Protein AF-A0ABD6F6T4-F1 (afdb_monomer)

Structure (mmCIF, N/CA/C/O backbone):
data_AF-A0ABD6F6T4-F1
#
_entry.id   AF-A0ABD6F6T4-F1
#
loop_
_atom_site.group_PDB
_atom_site.id
_atom_site.type_symbol
_atom_site.label_atom_id
_atom_site.label_alt_id
_atom_site.label_comp_id
_atom_site.label_asym_id
_atom_site.label_entity_id
_atom_site.label_seq_id
_atom_site.pdbx_PDB_ins_code
_atom_site.Cartn_x
_atom_site.Cartn_y
_atom_site.Cartn_z
_atom_site.occupancy
_at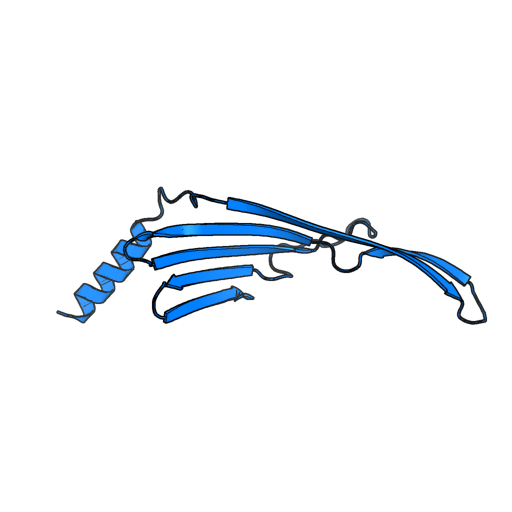om_site.B_iso_or_equiv
_atom_site.auth_seq_id
_atom_site.auth_comp_id
_atom_site.auth_asym_id
_atom_site.auth_atom_id
_atom_site.pdbx_PDB_model_num
ATOM 1 N N . MET A 1 1 ? -34.929 9.954 21.370 1.00 50.81 1 MET A N 1
ATOM 2 C CA . MET A 1 1 ? -33.768 9.732 22.268 1.00 50.81 1 MET A CA 1
ATOM 3 C C . MET A 1 1 ? -32.667 8.883 21.625 1.00 50.81 1 MET A C 1
ATOM 5 O O . MET A 1 1 ? -31.524 9.310 21.654 1.00 50.81 1 MET A O 1
ATOM 9 N N . LYS A 1 2 ? -32.982 7.771 20.941 1.00 52.41 2 LYS A N 1
ATOM 10 C CA . LYS A 1 2 ? -31.982 6.885 20.299 1.00 52.41 2 LYS A CA 1
ATOM 11 C C . LYS A 1 2 ? -31.076 7.561 19.246 1.00 52.41 2 LYS A C 1
ATOM 13 O O . LYS A 1 2 ? -29.880 7.315 19.229 1.00 52.41 2 LYS A O 1
ATOM 18 N N . LYS A 1 3 ? -31.613 8.481 18.429 1.00 55.62 3 LYS A N 1
ATOM 19 C CA . LYS A 1 3 ? -30.834 9.218 17.406 1.00 55.62 3 LYS A CA 1
ATOM 20 C C . LYS A 1 3 ? -29.786 10.175 17.999 1.00 55.62 3 LYS A C 1
ATOM 22 O O . LYS A 1 3 ? -28.728 10.353 17.415 1.00 55.62 3 LYS A O 1
ATOM 27 N N . LYS A 1 4 ? -30.071 10.760 19.171 1.00 65.44 4 LYS A N 1
ATOM 28 C CA . LYS A 1 4 ? -29.139 11.654 19.879 1.00 65.44 4 LYS A CA 1
ATOM 29 C C . LYS A 1 4 ? -28.010 10.868 20.555 1.00 65.44 4 LYS A C 1
ATOM 31 O O . LYS A 1 4 ? -26.882 11.329 20.560 1.00 65.44 4 LYS A O 1
ATOM 36 N N . LEU A 1 5 ? -28.313 9.663 21.046 1.00 64.56 5 LEU A N 1
ATOM 37 C CA . LEU A 1 5 ? -27.321 8.714 21.561 1.00 64.56 5 LEU A CA 1
ATOM 38 C C . LEU A 1 5 ? -26.373 8.211 20.461 1.00 64.56 5 LEU A C 1
ATOM 40 O O . LEU A 1 5 ? -25.170 8.179 20.678 1.00 64.56 5 LEU A O 1
ATOM 44 N N . LEU A 1 6 ? -26.892 7.899 19.269 1.00 67.56 6 LEU A N 1
ATOM 45 C CA . LEU A 1 6 ? -26.071 7.547 18.101 1.00 67.56 6 LEU A CA 1
ATOM 46 C C . LEU A 1 6 ? -25.169 8.706 17.655 1.00 67.56 6 LEU A C 1
ATOM 48 O O . LEU A 1 6 ? -23.982 8.500 17.439 1.00 67.56 6 LEU A O 1
ATOM 52 N N . ALA A 1 7 ? -25.703 9.928 17.571 1.00 68.50 7 ALA A N 1
ATOM 53 C CA . ALA A 1 7 ? -24.910 11.106 17.218 1.00 68.50 7 ALA A CA 1
ATOM 54 C C . ALA A 1 7 ? -23.821 11.417 18.259 1.00 68.50 7 ALA A C 1
ATOM 56 O O . ALA A 1 7 ? -22.716 11.791 17.887 1.00 68.50 7 ALA A O 1
ATOM 57 N N . LEU A 1 8 ? -24.109 11.218 19.550 1.00 69.38 8 LEU A N 1
ATOM 58 C CA . LEU A 1 8 ? -23.137 11.397 20.628 1.00 69.38 8 LEU A CA 1
ATOM 59 C C . LEU A 1 8 ? -22.063 10.299 20.632 1.00 69.38 8 LEU A C 1
ATOM 61 O O . LEU A 1 8 ? -20.908 10.592 20.916 1.00 69.38 8 LEU A O 1
ATOM 65 N N . ALA A 1 9 ? -22.416 9.062 20.273 1.00 66.06 9 ALA A N 1
ATOM 66 C CA . ALA A 1 9 ? -21.455 7.972 20.112 1.00 66.06 9 ALA A CA 1
ATOM 67 C C . ALA A 1 9 ? -20.520 8.207 18.915 1.00 66.06 9 ALA A C 1
ATOM 69 O O . ALA A 1 9 ? -19.313 8.023 19.037 1.00 66.06 9 ALA A O 1
ATOM 70 N N . VAL A 1 10 ? -21.058 8.680 17.785 1.00 67.31 10 VAL A N 1
ATOM 71 C CA . VAL A 1 10 ? -20.259 9.056 16.608 1.00 67.31 10 VAL A CA 1
ATOM 72 C C . VAL A 1 10 ? -19.379 10.268 16.920 1.00 67.31 10 VAL A C 1
ATOM 74 O O . VAL A 1 10 ? -18.189 10.239 16.635 1.00 67.31 10 VAL A O 1
ATOM 77 N N . ALA A 1 11 ? -19.919 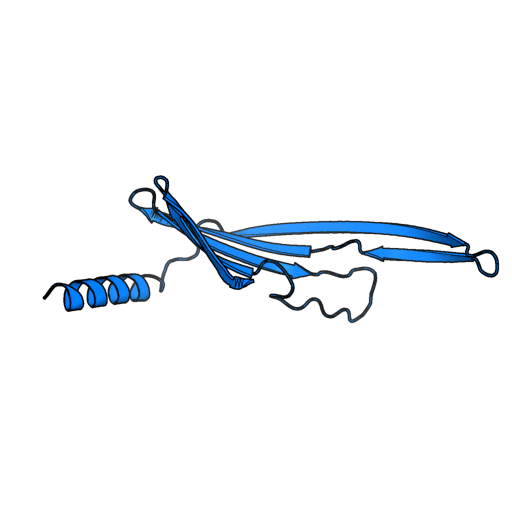11.303 17.567 1.00 64.31 11 ALA A N 1
ATOM 78 C CA . ALA A 1 11 ? -19.141 12.474 17.969 1.00 64.31 11 ALA A CA 1
ATOM 79 C C . ALA A 1 11 ? -18.036 12.114 18.978 1.00 64.31 11 ALA A C 1
ATOM 81 O O . ALA A 1 11 ? -16.905 12.548 18.805 1.00 64.31 11 ALA A O 1
ATOM 82 N N . GLY A 1 12 ? -18.331 11.270 19.972 1.00 63.22 12 GLY A N 1
ATOM 83 C CA . GLY A 1 12 ? -17.350 10.785 20.946 1.00 63.22 12 GLY A CA 1
ATOM 84 C C . GLY A 1 12 ? -16.230 9.960 20.307 1.00 63.22 12 GLY A C 1
ATOM 85 O O . GLY A 1 12 ? -15.061 10.158 20.638 1.00 63.22 12 GLY A O 1
ATOM 86 N N . ALA A 1 13 ? -16.568 9.103 19.337 1.00 60.84 13 ALA A N 1
ATOM 87 C CA . ALA A 1 13 ? -15.593 8.345 18.551 1.00 60.84 13 ALA A CA 1
ATOM 88 C C . ALA A 1 13 ? -14.717 9.250 17.664 1.00 60.84 13 ALA A C 1
ATOM 90 O O . ALA A 1 13 ? -13.535 8.973 17.485 1.00 60.84 13 ALA A O 1
ATOM 91 N N . LEU A 1 14 ? -15.271 10.355 17.153 1.00 60.03 14 LEU A N 1
ATOM 92 C CA . LEU A 1 14 ? -14.549 11.335 16.335 1.00 60.03 14 LEU A CA 1
ATOM 93 C C . LEU A 1 14 ? -13.676 12.298 17.158 1.00 60.03 14 LEU A C 1
ATOM 95 O O . LEU A 1 14 ? -12.740 12.867 16.606 1.00 60.03 14 LEU A O 1
ATOM 99 N N . THR A 1 15 ? -13.953 12.489 18.454 1.00 55.59 15 THR A N 1
ATOM 100 C CA . THR A 1 15 ? -13.155 13.355 19.350 1.00 55.59 15 THR A CA 1
ATOM 101 C C . THR A 1 15 ? -12.039 12.626 20.104 1.00 55.59 15 THR A C 1
ATOM 103 O O . THR A 1 15 ? -11.171 13.274 20.681 1.00 55.59 15 THR A O 1
ATOM 106 N N . ALA A 1 16 ? -12.035 11.290 20.100 1.00 53.22 16 ALA A N 1
ATOM 107 C CA . ALA A 1 16 ? -10.993 10.476 20.728 1.00 53.22 16 ALA A CA 1
ATOM 108 C C . ALA A 1 16 ? -9.591 10.514 20.060 1.00 53.22 16 ALA A C 1
ATOM 110 O O . ALA A 1 16 ? -8.614 10.275 20.774 1.00 53.22 16 ALA A O 1
ATOM 111 N N . PRO A 1 17 ? -9.391 10.841 18.764 1.00 51.44 17 PRO A N 1
ATOM 112 C CA . PRO A 1 17 ? -8.069 10.781 18.158 1.00 51.44 17 PRO A CA 1
ATOM 113 C C . PRO A 1 17 ? -7.380 12.151 18.207 1.00 51.44 17 PRO A C 1
ATOM 115 O O . PRO A 1 17 ? -7.062 12.738 17.180 1.00 51.44 17 PRO A O 1
ATOM 118 N N . LEU A 1 18 ? -7.132 12.675 19.409 1.00 47.97 18 LEU A N 1
ATOM 119 C CA . LEU A 1 18 ? -6.076 13.684 19.600 1.00 47.97 18 LEU A CA 1
ATOM 120 C C . LEU A 1 18 ? -4.804 13.077 20.215 1.00 47.97 18 LEU A C 1
ATOM 122 O O . LEU A 1 18 ? -3.779 13.747 20.275 1.00 47.97 18 LEU A O 1
ATOM 126 N N . ALA A 1 19 ? -4.847 11.799 20.617 1.00 46.56 19 ALA A N 1
ATOM 127 C CA . ALA A 1 19 ? -3.709 11.079 21.197 1.00 46.56 19 ALA A CA 1
ATOM 128 C C . ALA A 1 19 ? -3.500 9.651 20.649 1.00 46.56 19 ALA A C 1
ATOM 130 O O . ALA A 1 19 ? -2.595 8.960 21.109 1.00 46.56 19 ALA A O 1
ATOM 131 N N . ALA A 1 20 ? -4.293 9.203 19.667 1.00 49.12 20 ALA A N 1
ATOM 132 C CA . ALA A 1 20 ? -4.096 7.909 19.012 1.00 49.12 20 ALA A CA 1
ATOM 133 C C . ALA A 1 20 ? -2.975 8.022 17.966 1.00 49.12 20 ALA A C 1
ATOM 135 O O . ALA A 1 20 ? -3.211 8.098 16.760 1.00 49.12 20 ALA A O 1
ATOM 136 N N . GLN A 1 21 ? -1.734 8.104 18.445 1.00 52.78 21 GLN A N 1
ATOM 137 C CA . GLN A 1 21 ? -0.585 7.690 17.649 1.00 52.78 21 GLN A CA 1
ATOM 138 C C . GLN A 1 21 ? -0.819 6.216 17.350 1.00 52.78 21 GLN A C 1
ATOM 140 O O . GLN A 1 21 ? -0.783 5.430 18.293 1.00 52.78 21 GLN A O 1
ATOM 145 N N . ALA A 1 22 ? -1.098 5.861 16.091 1.00 56.59 22 ALA A N 1
ATOM 146 C CA . ALA A 1 22 ? -1.270 4.467 15.702 1.00 56.59 22 ALA A CA 1
ATOM 147 C C . ALA A 1 22 ? -0.150 3.639 16.344 1.00 56.59 22 ALA A C 1
ATOM 149 O O . ALA A 1 22 ? 1.020 3.832 16.003 1.00 56.59 22 ALA A O 1
ATOM 150 N N . GLN A 1 23 ? -0.498 2.772 17.301 1.00 60.97 23 GLN A N 1
ATOM 151 C CA . GLN A 1 23 ? 0.479 2.137 18.196 1.00 60.97 23 GLN A CA 1
ATOM 152 C C . GLN A 1 23 ? 1.561 1.367 17.431 1.00 60.97 23 GLN A C 1
ATOM 154 O O . GLN A 1 23 ? 2.640 1.125 17.962 1.00 60.97 23 GLN A O 1
ATOM 159 N N . ASN A 1 24 ? 1.286 1.001 16.174 1.00 73.31 24 ASN A N 1
ATOM 160 C CA . ASN A 1 24 ? 2.181 0.242 15.316 1.00 73.31 24 ASN A CA 1
ATOM 161 C C . ASN A 1 24 ? 2.117 0.724 13.858 1.00 73.31 24 ASN A C 1
ATOM 163 O O . ASN A 1 24 ? 1.512 0.061 13.013 1.00 73.31 24 ASN A O 1
ATOM 167 N N . VAL A 1 25 ? 2.742 1.861 13.540 1.00 90.56 25 VAL A N 1
ATOM 168 C CA . VAL A 1 25 ? 2.998 2.224 12.135 1.00 90.56 25 VAL A CA 1
ATOM 169 C C . VAL A 1 25 ? 4.181 1.414 11.614 1.00 90.56 25 VAL A C 1
ATOM 171 O O . VAL A 1 25 ? 5.295 1.508 12.124 1.00 90.56 25 VAL A O 1
ATOM 174 N N . GLN A 1 26 ? 3.940 0.626 10.573 1.00 93.00 26 GLN A N 1
ATOM 175 C CA . GLN A 1 26 ? 4.960 -0.102 9.832 1.00 93.00 26 GLN A CA 1
ATOM 176 C C . GLN A 1 26 ? 5.236 0.603 8.511 1.00 93.00 26 GLN A C 1
ATOM 178 O O . GLN A 1 26 ? 4.315 0.857 7.732 1.00 93.00 26 GLN A O 1
ATOM 183 N N . ILE A 1 27 ? 6.515 0.851 8.248 1.00 94.44 27 ILE A N 1
ATOM 184 C CA . ILE A 1 27 ? 7.004 1.248 6.929 1.00 94.44 27 ILE A CA 1
ATOM 185 C C . ILE A 1 27 ? 7.390 -0.029 6.190 1.00 94.44 27 ILE A C 1
ATOM 187 O O . ILE A 1 27 ? 8.124 -0.861 6.726 1.00 94.44 27 ILE A O 1
ATOM 191 N N . TYR A 1 28 ? 6.892 -0.194 4.973 1.00 94.44 28 TYR A N 1
ATOM 192 C CA . TYR A 1 28 ? 7.224 -1.322 4.114 1.00 94.44 28 TYR A CA 1
ATOM 193 C C . TYR A 1 28 ? 7.461 -0.847 2.683 1.00 94.44 28 TYR A C 1
ATOM 195 O O . TYR A 1 28 ? 7.111 0.270 2.310 1.00 94.44 28 TYR A O 1
ATOM 203 N N . GLY A 1 29 ? 8.062 -1.700 1.863 1.00 94.50 29 GLY A N 1
ATOM 204 C CA . GLY A 1 29 ? 8.265 -1.401 0.456 1.00 94.50 29 GLY A CA 1
ATOM 205 C C . GLY A 1 29 ? 8.673 -2.629 -0.334 1.00 94.50 29 GLY A C 1
ATOM 206 O O . GLY A 1 29 ? 9.066 -3.651 0.230 1.00 94.50 29 GLY A O 1
ATOM 207 N N . VAL A 1 30 ? 8.559 -2.512 -1.650 1.00 94.69 30 VAL A N 1
ATOM 208 C CA . VAL A 1 30 ? 9.036 -3.496 -2.618 1.00 94.69 30 VAL A CA 1
ATOM 209 C C . VAL A 1 30 ? 9.857 -2.740 -3.647 1.00 94.69 30 VAL A C 1
ATOM 211 O O . VAL A 1 30 ? 9.370 -1.769 -4.221 1.00 94.69 30 VAL A O 1
ATOM 214 N N . LEU A 1 31 ? 11.090 -3.190 -3.864 1.00 94.56 31 LEU A N 1
ATOM 215 C CA . LEU A 1 31 ? 11.938 -2.731 -4.955 1.00 94.56 31 LEU A CA 1
ATOM 216 C C . LEU A 1 31 ? 12.028 -3.867 -5.972 1.00 94.56 31 LEU A C 1
ATOM 218 O O . LEU A 1 31 ? 12.622 -4.907 -5.682 1.00 94.56 31 LEU A O 1
ATOM 222 N N . GLN A 1 32 ? 11.403 -3.690 -7.129 1.00 95.00 32 GLN A N 1
ATOM 223 C CA . GLN A 1 32 ? 11.349 -4.689 -8.184 1.00 95.00 32 GLN A CA 1
ATOM 224 C C . GLN A 1 32 ? 11.876 -4.083 -9.480 1.00 95.00 32 GLN A C 1
ATOM 226 O O . GLN A 1 32 ? 11.208 -3.278 -10.115 1.00 95.00 32 GLN A O 1
ATOM 231 N N . MET A 1 33 ? 13.084 -4.492 -9.859 1.00 95.50 33 MET A N 1
ATOM 232 C CA . MET A 1 33 ? 13.808 -3.965 -11.013 1.00 95.50 33 MET A CA 1
ATOM 233 C C . MET A 1 33 ? 14.221 -5.109 -11.937 1.00 95.50 33 MET A C 1
ATOM 235 O O . MET A 1 33 ? 14.578 -6.190 -11.459 1.00 95.50 33 MET A O 1
ATOM 239 N N . SER A 1 34 ? 14.239 -4.857 -13.240 1.00 96.12 34 SER A N 1
ATOM 240 C CA . SER A 1 34 ? 14.804 -5.759 -14.243 1.00 96.12 34 SER A CA 1
ATOM 241 C C . SER A 1 34 ? 15.753 -5.026 -15.188 1.00 96.12 34 SER A C 1
ATOM 243 O O . SER A 1 34 ? 15.761 -3.796 -15.285 1.00 96.12 34 SER A O 1
ATOM 245 N N . VAL A 1 35 ? 16.600 -5.804 -15.864 1.00 96.19 35 VAL A N 1
ATOM 246 C CA . VAL A 1 35 ? 17.368 -5.341 -17.019 1.00 96.19 35 VAL A CA 1
ATOM 247 C C . VAL A 1 35 ? 16.874 -6.116 -18.221 1.00 96.19 35 VAL A C 1
ATOM 249 O O . VAL A 1 35 ? 17.055 -7.331 -18.302 1.00 96.19 35 VAL A O 1
ATOM 252 N N . ASP A 1 36 ? 16.288 -5.389 -19.155 1.00 95.25 36 ASP A N 1
ATOM 253 C CA . ASP A 1 36 ? 15.624 -5.960 -20.307 1.00 95.25 36 ASP A CA 1
ATOM 254 C C . ASP A 1 36 ? 16.469 -5.669 -21.544 1.00 95.25 36 ASP A C 1
ATOM 256 O O . ASP A 1 36 ? 16.814 -4.515 -21.825 1.00 95.25 36 ASP A O 1
ATOM 260 N N . ARG A 1 37 ? 16.804 -6.724 -22.290 1.00 96.25 37 ARG A N 1
ATOM 261 C CA . ARG A 1 37 ? 17.326 -6.620 -23.652 1.00 96.25 37 ARG A CA 1
ATOM 262 C C . ARG A 1 37 ? 16.223 -7.027 -24.613 1.00 96.25 37 ARG A C 1
ATOM 264 O O . ARG A 1 37 ? 15.759 -8.162 -24.560 1.00 96.25 37 ARG A O 1
ATOM 271 N N . VAL A 1 38 ? 15.827 -6.100 -25.474 1.00 95.56 38 VAL A N 1
ATOM 272 C CA . VAL A 1 38 ? 14.737 -6.284 -26.430 1.00 95.56 38 VAL A CA 1
ATOM 273 C C . VAL A 1 38 ? 15.289 -6.059 -27.829 1.00 95.56 38 VAL A C 1
ATOM 275 O O . VAL A 1 38 ? 15.881 -5.016 -28.097 1.00 95.56 38 VAL A O 1
ATOM 278 N N . ASP A 1 39 ? 15.102 -7.050 -28.691 1.00 96.25 39 ASP A N 1
ATOM 279 C CA . ASP A 1 39 ? 15.442 -7.021 -30.112 1.00 96.25 39 ASP A CA 1
ATOM 280 C C . ASP A 1 39 ? 14.140 -7.195 -30.902 1.00 96.25 39 ASP A C 1
ATOM 282 O O . ASP A 1 39 ? 13.367 -8.119 -30.625 1.00 96.25 39 ASP A O 1
ATOM 286 N N . ASN A 1 40 ? 13.861 -6.275 -31.823 1.00 95.25 40 ASN A N 1
ATOM 287 C CA . ASN A 1 40 ? 12.664 -6.307 -32.666 1.00 95.25 40 ASN A CA 1
ATOM 288 C C . ASN A 1 40 ? 12.957 -6.693 -34.129 1.00 95.25 40 ASN A C 1
ATOM 290 O O . ASN A 1 40 ? 12.042 -6.648 -34.950 1.00 95.25 40 ASN A O 1
ATOM 294 N N . GLY A 1 41 ? 14.194 -7.083 -34.447 1.00 95.69 41 GLY A N 1
ATOM 295 C CA . GLY A 1 41 ? 14.657 -7.446 -35.788 1.00 95.69 41 GLY A CA 1
ATOM 296 C C . GLY A 1 41 ? 15.318 -6.303 -36.565 1.00 95.69 41 GLY A C 1
ATOM 297 O O . GLY A 1 41 ? 16.137 -6.585 -37.437 1.00 95.69 41 GLY A O 1
ATOM 298 N N . ASP A 1 42 ? 15.018 -5.046 -36.221 1.00 95.62 42 ASP A N 1
ATOM 299 C CA . ASP A 1 42 ? 15.604 -3.847 -36.842 1.00 95.62 42 ASP A CA 1
ATOM 300 C C . ASP A 1 42 ? 16.553 -3.096 -35.888 1.00 95.62 42 ASP A C 1
ATOM 302 O O . ASP A 1 42 ? 17.521 -2.477 -36.331 1.00 95.62 42 ASP A O 1
ATOM 306 N N . ASP A 1 43 ? 16.294 -3.154 -34.577 1.00 93.94 43 ASP A N 1
ATOM 307 C CA . ASP A 1 43 ? 17.098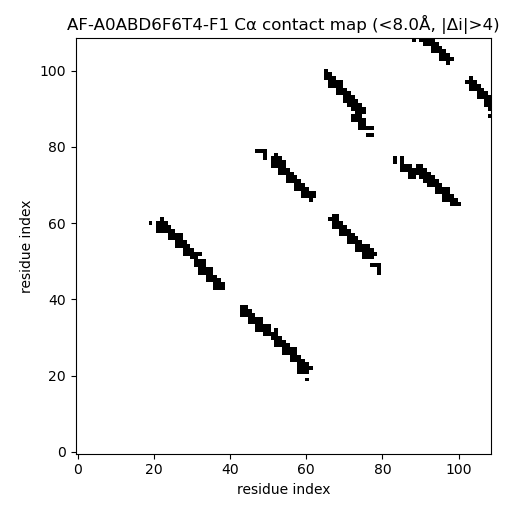 -2.526 -33.529 1.00 93.94 43 ASP A CA 1
ATOM 308 C C . ASP A 1 43 ? 17.133 -3.388 -32.255 1.00 93.94 43 ASP A C 1
ATOM 310 O O . ASP A 1 43 ? 16.210 -4.151 -31.953 1.00 93.94 43 ASP A O 1
ATOM 314 N N . THR A 1 44 ? 18.206 -3.244 -31.478 1.00 96.06 44 THR A N 1
ATOM 315 C CA . THR A 1 44 ? 18.383 -3.906 -30.182 1.00 96.06 44 THR A CA 1
ATOM 316 C C . THR A 1 44 ? 18.637 -2.875 -29.089 1.00 96.06 44 THR A C 1
ATOM 318 O O . THR A 1 44 ? 19.686 -2.233 -29.034 1.00 96.06 44 THR A O 1
ATOM 321 N N . GLY A 1 45 ? 17.708 -2.789 -28.138 1.00 94.94 45 GLY A N 1
ATOM 322 C CA . GLY A 1 45 ? 17.812 -1.933 -26.960 1.00 94.94 45 GLY A CA 1
ATOM 323 C C . GLY A 1 45 ? 18.137 -2.727 -25.697 1.00 94.94 45 GLY A C 1
ATOM 324 O O . GLY A 1 45 ? 17.673 -3.849 -25.508 1.00 94.94 45 GLY A O 1
ATOM 325 N N . THR A 1 46 ? 18.926 -2.143 -24.793 1.00 96.06 46 THR A N 1
ATOM 326 C CA . THR A 1 46 ? 19.060 -2.627 -23.408 1.00 96.06 46 THR A CA 1
ATOM 327 C C . THR A 1 46 ? 18.647 -1.510 -22.461 1.00 96.06 46 THR A C 1
ATOM 329 O O . THR A 1 46 ? 19.156 -0.397 -22.572 1.00 96.06 46 THR A O 1
ATOM 332 N N . SER A 1 47 ? 17.735 -1.790 -21.534 1.00 93.12 47 SER A N 1
ATOM 333 C CA . SER A 1 47 ? 17.224 -0.796 -20.585 1.00 93.12 47 SER A CA 1
ATOM 334 C C . SER A 1 47 ? 16.979 -1.401 -19.209 1.00 93.12 47 SER A C 1
ATOM 336 O O . SER A 1 47 ? 16.697 -2.591 -19.095 1.00 93.12 47 SER A O 1
ATOM 338 N N . MET A 1 48 ? 17.086 -0.580 -18.166 1.00 94.00 48 MET A N 1
ATOM 339 C CA . MET A 1 48 ? 16.586 -0.929 -16.837 1.00 94.00 48 MET A CA 1
ATOM 340 C C . MET A 1 48 ? 15.103 -0.579 -16.765 1.00 94.00 48 MET A C 1
ATOM 342 O O . MET A 1 48 ? 14.701 0.445 -17.321 1.00 94.00 48 MET A O 1
ATOM 346 N N . LYS A 1 49 ? 14.315 -1.422 -16.101 1.00 94.25 49 LYS A N 1
ATOM 347 C CA . LYS A 1 49 ? 12.877 -1.227 -15.923 1.00 94.25 49 LYS A CA 1
ATOM 348 C C . LYS A 1 49 ? 12.484 -1.404 -14.468 1.00 94.25 49 LYS A C 1
ATOM 350 O O . LYS A 1 49 ? 12.902 -2.367 -13.822 1.00 94.25 49 LYS A O 1
ATOM 355 N N . ASP A 1 50 ? 11.673 -0.483 -13.968 1.00 93.75 50 ASP A N 1
ATOM 356 C CA . ASP A 1 50 ? 10.897 -0.685 -12.755 1.00 93.75 50 ASP A CA 1
ATOM 357 C C . ASP A 1 50 ? 9.684 -1.567 -13.052 1.00 93.75 50 ASP A C 1
ATOM 359 O O . ASP A 1 50 ? 8.973 -1.371 -14.037 1.00 93.75 50 ASP A O 1
ATOM 363 N N . ASN A 1 51 ? 9.427 -2.529 -12.174 1.00 93.12 51 ASN A N 1
ATOM 364 C CA . ASN A 1 51 ? 8.298 -3.437 -12.289 1.00 93.12 51 ASN A CA 1
ATOM 365 C C . ASN A 1 51 ? 7.363 -3.288 -11.084 1.00 93.12 51 ASN A C 1
ATOM 367 O O . ASN A 1 51 ? 7.115 -4.245 -10.351 1.00 93.12 51 ASN A O 1
ATOM 371 N N . SER A 1 52 ? 6.833 -2.077 -10.892 1.00 91.94 52 SER A N 1
ATOM 372 C CA . SER A 1 52 ? 5.905 -1.712 -9.816 1.00 91.94 52 SER A CA 1
ATOM 373 C C . SER A 1 52 ? 6.563 -1.644 -8.431 1.00 91.94 52 SER A C 1
ATOM 375 O O . SER A 1 52 ? 5.991 -2.133 -7.442 1.00 91.94 52 SER A O 1
ATOM 377 N N . SER A 1 53 ? 7.722 -0.986 -8.327 1.00 93.62 53 SER A N 1
ATOM 378 C CA . SER A 1 53 ? 8.270 -0.643 -7.012 1.00 93.62 53 SER A CA 1
ATOM 379 C C . SER A 1 53 ? 7.351 0.317 -6.257 1.00 93.62 53 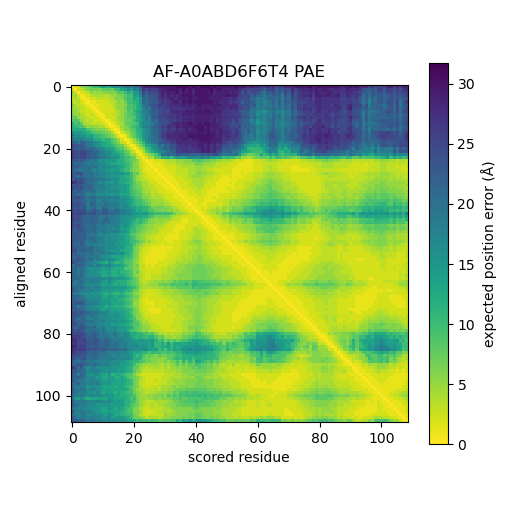SER A C 1
ATOM 381 O O . SER A 1 53 ? 6.578 1.101 -6.817 1.00 93.62 53 SER A O 1
ATOM 383 N N . ARG A 1 54 ? 7.387 0.219 -4.930 1.00 93.31 54 ARG A N 1
ATOM 384 C CA . ARG A 1 54 ? 6.457 0.922 -4.042 1.00 93.31 54 ARG A CA 1
ATOM 385 C C . ARG A 1 54 ? 7.010 1.051 -2.639 1.00 93.31 54 ARG A C 1
ATOM 387 O O . ARG A 1 54 ? 7.753 0.191 -2.164 1.00 93.31 54 ARG A O 1
ATOM 394 N N . ILE A 1 55 ? 6.563 2.092 -1.960 1.00 94.06 55 ILE A N 1
ATOM 395 C CA . ILE A 1 55 ? 6.750 2.294 -0.530 1.00 94.06 55 ILE A CA 1
ATOM 396 C C . ILE A 1 55 ? 5.385 2.532 0.101 1.00 94.06 55 ILE A C 1
ATOM 398 O O . ILE A 1 55 ? 4.524 3.180 -0.490 1.00 94.06 55 ILE A O 1
ATOM 402 N N . GLY A 1 56 ? 5.172 2.001 1.295 1.00 93.94 56 GLY A N 1
ATOM 403 C CA . GLY A 1 56 ? 3.903 2.122 1.980 1.00 93.94 56 GLY A CA 1
ATOM 404 C C . GLY A 1 56 ? 4.047 2.237 3.484 1.00 93.94 56 GLY A C 1
ATOM 405 O O . GLY A 1 56 ? 5.034 1.821 4.095 1.00 93.94 56 GLY A O 1
ATOM 406 N N . PHE A 1 57 ? 3.006 2.803 4.071 1.00 94.12 57 PHE A N 1
ATOM 407 C CA . PHE A 1 57 ? 2.770 2.864 5.498 1.00 94.12 57 PHE A CA 1
ATOM 408 C C . PHE A 1 57 ? 1.498 2.093 5.783 1.00 94.12 57 PHE A C 1
ATOM 410 O O . PHE A 1 57 ? 0.486 2.288 5.114 1.00 94.12 57 PHE A O 1
ATOM 417 N N . ARG A 1 58 ? 1.524 1.236 6.791 1.00 94.06 58 ARG A N 1
ATOM 418 C CA . ARG A 1 58 ? 0.310 0.606 7.307 1.00 94.06 58 ARG A CA 1
ATOM 419 C C . ARG A 1 58 ? 0.340 0.604 8.813 1.00 94.06 58 ARG A C 1
ATOM 421 O O . ARG A 1 58 ? 1.413 0.546 9.411 1.00 94.06 58 ARG A O 1
ATOM 428 N N . GLY A 1 59 ? -0.824 0.621 9.427 1.00 93.31 59 GLY A 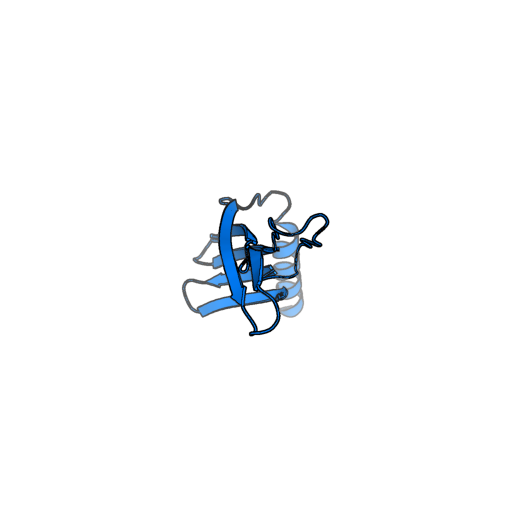N 1
ATOM 429 C CA . GLY A 1 59 ? -0.901 0.551 10.872 1.00 93.31 59 GLY A CA 1
ATOM 430 C C . GLY A 1 59 ? -2.263 0.124 11.360 1.00 93.31 59 GLY A C 1
ATOM 431 O O . GLY A 1 59 ? -3.240 0.077 10.611 1.00 93.31 59 GLY A O 1
ATOM 432 N N . SER A 1 60 ? -2.297 -0.195 12.647 1.00 92.62 60 SER A N 1
ATOM 433 C CA . SER A 1 60 ? -3.521 -0.523 13.358 1.00 92.62 60 SER A CA 1
ATOM 434 C C . SER A 1 60 ? -3.505 0.080 14.754 1.00 92.62 60 SER A C 1
ATOM 436 O O . SER A 1 60 ? -2.476 0.021 15.429 1.00 92.62 60 SER A O 1
ATOM 438 N N . GLU A 1 61 ? -4.659 0.564 15.189 1.00 90.31 61 GLU A N 1
ATOM 439 C CA . GLU A 1 61 ? -4.939 1.015 16.549 1.00 90.31 61 GLU A CA 1
ATOM 440 C C . GLU A 1 61 ? -5.988 0.080 17.158 1.00 90.31 61 GLU A C 1
ATOM 442 O O . GLU A 1 61 ? -7.040 -0.149 16.553 1.00 90.31 61 GLU A O 1
ATOM 447 N N . ASP A 1 62 ? -5.711 -0.483 18.335 1.00 91.19 62 ASP A N 1
ATOM 448 C CA . ASP A 1 62 ? -6.705 -1.274 19.064 1.00 91.19 62 ASP A CA 1
ATOM 449 C C . ASP A 1 62 ? -7.727 -0.335 19.719 1.00 91.19 62 ASP A C 1
ATOM 451 O O . ASP A 1 62 ? -7.368 0.535 20.511 1.00 91.19 62 ASP A O 1
ATOM 455 N N . LEU A 1 63 ? -9.004 -0.499 19.372 1.00 90.81 63 LEU A N 1
ATOM 456 C CA . LEU A 1 63 ? -10.111 0.290 19.923 1.00 90.81 63 LEU A CA 1
ATOM 457 C C . LEU A 1 63 ? -10.794 -0.420 21.104 1.00 90.81 63 LEU A C 1
ATOM 459 O O . LEU A 1 63 ? -11.755 0.100 21.672 1.00 90.81 63 LEU A O 1
ATOM 463 N N . GLY A 1 64 ? -10.311 -1.608 21.475 1.00 90.12 64 GLY A N 1
ATOM 464 C CA . GLY A 1 64 ? -10.872 -2.463 22.509 1.00 90.12 64 GLY A CA 1
ATOM 465 C C . GLY A 1 64 ? -11.993 -3.372 22.002 1.00 90.12 64 GLY A C 1
ATOM 466 O O . GLY A 1 64 ? -12.541 -3.215 20.912 1.00 90.12 64 GLY A O 1
ATOM 467 N N . GLY A 1 65 ? -12.339 -4.383 22.806 1.00 92.81 65 GLY A N 1
ATOM 468 C CA . GLY A 1 65 ? -13.463 -5.286 22.514 1.00 92.81 65 GLY A CA 1
ATOM 469 C C . GLY A 1 65 ? -13.311 -6.110 21.228 1.00 92.81 65 GLY A C 1
ATOM 470 O O . GLY A 1 65 ? -14.310 -6.565 20.676 1.00 92.81 65 GLY A O 1
ATOM 471 N N . GLY A 1 66 ? -12.081 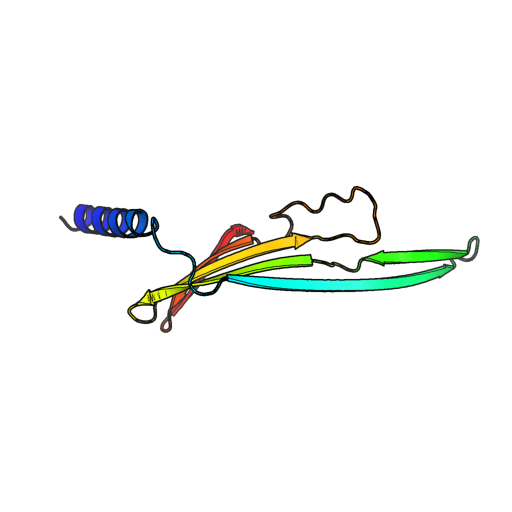-6.290 20.733 1.00 92.94 66 GLY A N 1
ATOM 472 C CA . GLY A 1 66 ? -11.807 -6.974 19.468 1.00 92.94 66 GLY A CA 1
ATOM 473 C C . GLY A 1 66 ? -12.050 -6.118 18.221 1.00 92.94 66 GLY A C 1
ATOM 474 O O . GLY A 1 66 ? -12.112 -6.678 17.127 1.00 92.94 66 GLY A O 1
ATOM 475 N N . LEU A 1 67 ? -12.198 -4.796 18.373 1.00 95.50 67 LEU A N 1
ATOM 476 C CA . LEU A 1 67 ? -12.317 -3.819 17.291 1.00 95.50 67 LEU A CA 1
ATOM 477 C C . LEU A 1 67 ? -10.992 -3.066 17.102 1.00 95.50 67 LEU A C 1
ATOM 479 O O . LEU A 1 67 ? -10.348 -2.683 18.073 1.00 95.50 67 LEU A O 1
ATOM 483 N N . LYS A 1 68 ? -10.602 -2.817 15.852 1.00 94.06 68 LYS A N 1
ATOM 484 C CA . LYS A 1 68 ? -9.382 -2.088 15.490 1.00 94.06 68 LYS A CA 1
ATOM 485 C C . LYS A 1 68 ? -9.665 -1.053 14.409 1.00 94.06 68 LYS A C 1
ATOM 487 O O . LYS A 1 68 ? -10.397 -1.348 13.463 1.00 94.06 68 LYS A O 1
ATOM 492 N N . ALA A 1 69 ? -9.048 0.120 14.513 1.00 94.50 69 ALA A N 1
ATOM 493 C CA . ALA A 1 69 ? -8.876 1.012 13.372 1.00 94.50 69 ALA A CA 1
ATOM 494 C C . ALA A 1 69 ? -7.631 0.581 12.601 1.00 94.50 69 ALA A C 1
ATOM 496 O O . ALA A 1 69 ? -6.620 0.221 13.198 1.00 94.50 69 ALA A O 1
ATOM 497 N N . ILE A 1 70 ? -7.706 0.605 11.278 1.00 94.81 70 ILE A N 1
ATOM 498 C CA . ILE A 1 70 ? -6.623 0.185 10.391 1.00 94.81 70 ILE A CA 1
ATOM 499 C C . ILE A 1 70 ? -6.471 1.183 9.251 1.00 94.81 70 ILE A C 1
ATOM 501 O O . ILE A 1 70 ? -7.440 1.825 8.839 1.00 94.81 70 ILE A O 1
ATOM 505 N N . PHE A 1 71 ? -5.259 1.306 8.727 1.00 94.75 71 PHE A N 1
ATOM 506 C CA . PHE A 1 71 ? -5.002 2.122 7.550 1.00 94.75 71 PHE A CA 1
ATOM 507 C C . PHE A 1 71 ? -3.848 1.567 6.726 1.00 94.75 71 PHE A C 1
ATOM 509 O O . PHE A 1 71 ? -2.951 0.895 7.247 1.00 94.75 71 PHE A O 1
ATOM 516 N N . GLN A 1 72 ? -3.857 1.924 5.449 1.00 94.88 72 GLN A N 1
AT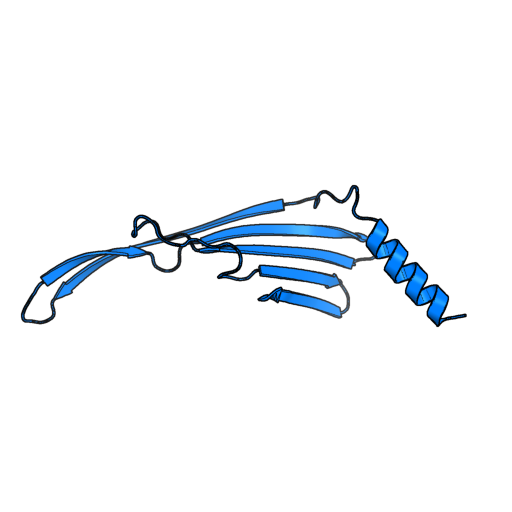OM 517 C CA . GLN A 1 72 ? -2.742 1.751 4.538 1.00 94.88 72 GLN A CA 1
ATOM 518 C C . GLN A 1 72 ? -2.638 2.982 3.642 1.00 94.88 72 GLN A C 1
ATOM 520 O O . GLN A 1 72 ? -3.648 3.522 3.199 1.00 94.88 72 GLN A O 1
ATOM 525 N N . LEU A 1 73 ? -1.414 3.423 3.387 1.00 94.31 73 LEU A N 1
ATOM 526 C CA . LEU A 1 73 ? -1.083 4.474 2.440 1.00 94.31 73 LEU A CA 1
ATOM 527 C C . LEU A 1 73 ? 0.126 4.011 1.638 1.00 94.31 73 LEU A C 1
ATOM 529 O O . LEU A 1 73 ? 1.218 3.886 2.190 1.00 94.31 73 LEU A O 1
ATOM 533 N N . GLU A 1 74 ? -0.061 3.772 0.349 1.00 94.12 74 GLU A N 1
ATOM 534 C CA . GLU A 1 74 ? 0.988 3.294 -0.545 1.00 94.12 74 GLU A CA 1
ATOM 535 C C . GLU A 1 74 ? 1.263 4.310 -1.660 1.00 94.12 74 GLU A C 1
ATOM 537 O O . GLU A 1 74 ? 0.355 4.941 -2.207 1.00 94.12 74 GLU A O 1
ATOM 542 N N . SER A 1 75 ? 2.539 4.463 -2.005 1.00 92.62 75 SER A N 1
ATOM 543 C CA . SER A 1 75 ? 2.998 5.252 -3.143 1.00 92.62 75 SER A CA 1
ATOM 544 C C . SER A 1 75 ? 3.867 4.412 -4.071 1.00 92.62 75 SER A C 1
ATOM 546 O O . SER A 1 75 ? 4.618 3.536 -3.632 1.00 92.62 75 SER A O 1
ATOM 548 N N . ALA A 1 76 ? 3.749 4.681 -5.369 1.00 91.81 76 ALA A N 1
ATOM 549 C CA . ALA A 1 76 ? 4.641 4.122 -6.372 1.00 91.81 76 ALA A CA 1
ATOM 550 C C . ALA A 1 76 ? 6.022 4.781 -6.273 1.00 91.81 76 ALA A C 1
ATOM 552 O O . ALA A 1 76 ? 6.141 5.982 -6.031 1.00 91.81 76 ALA A O 1
ATOM 553 N N . VAL A 1 77 ? 7.064 3.990 -6.496 1.00 90.81 77 VAL A N 1
ATOM 554 C CA . VAL A 1 77 ? 8.441 4.467 -6.639 1.00 90.81 77 VAL A CA 1
ATOM 555 C C . VAL A 1 77 ? 8.919 3.988 -8.000 1.00 90.81 77 VAL A C 1
ATOM 557 O O . VAL A 1 77 ? 8.713 2.827 -8.319 1.00 90.81 77 VAL A O 1
ATOM 560 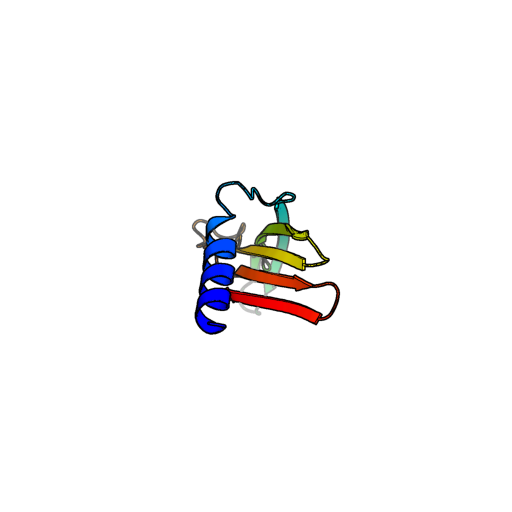N N . GLN A 1 78 ? 9.547 4.854 -8.793 1.00 90.88 78 GLN A N 1
ATOM 561 C CA . GLN A 1 78 ? 10.063 4.503 -10.123 1.00 90.88 78 GLN A CA 1
ATOM 562 C C . GLN A 1 78 ? 11.559 4.847 -10.169 1.00 90.88 78 GLN A C 1
ATOM 564 O O . GLN A 1 78 ? 11.931 5.979 -10.479 1.00 90.88 78 GLN A O 1
ATOM 569 N N . PRO A 1 79 ? 12.436 3.919 -9.752 1.00 89.38 79 PRO A N 1
ATOM 570 C CA . PRO A 1 79 ? 13.876 4.166 -9.671 1.00 89.38 79 PRO A CA 1
ATOM 571 C C . PRO A 1 79 ? 14.568 4.264 -11.038 1.00 89.38 79 PRO A C 1
ATOM 573 O O . PRO A 1 79 ? 15.690 4.761 -11.115 1.00 89.38 79 PRO A O 1
ATOM 576 N N . ASP A 1 80 ? 13.935 3.760 -12.097 1.00 90.88 80 ASP A N 1
ATOM 577 C CA . ASP A 1 80 ? 14.432 3.769 -13.474 1.00 90.88 80 ASP A CA 1
ATOM 578 C C . ASP A 1 80 ? 14.152 5.083 -14.223 1.00 90.88 80 ASP A C 1
ATOM 580 O O . ASP A 1 80 ? 14.762 5.333 -15.263 1.00 90.88 80 ASP A O 1
ATOM 584 N N . GLU A 1 81 ? 13.280 5.946 -13.694 1.00 87.06 81 GLU A N 1
ATOM 585 C CA . GLU A 1 81 ? 12.848 7.181 -14.346 1.00 87.06 81 GLU A CA 1
ATOM 586 C C . GLU A 1 81 ? 13.105 8.418 -13.471 1.00 87.06 81 GLU A C 1
ATOM 588 O O . GLU A 1 81 ? 12.613 8.574 -12.352 1.00 87.06 81 GLU A O 1
ATOM 593 N N . ARG A 1 82 ? 13.882 9.369 -13.999 1.00 81.94 82 ARG A N 1
ATOM 594 C CA . ARG A 1 82 ? 14.177 10.621 -13.295 1.00 81.94 82 ARG A CA 1
ATOM 595 C C . ARG A 1 82 ? 13.005 11.592 -13.417 1.00 81.94 82 ARG A C 1
ATOM 597 O O . ARG A 1 82 ? 12.656 11.997 -14.518 1.00 81.94 82 ARG A O 1
ATOM 604 N N . GLY A 1 83 ? 12.490 12.058 -12.280 1.00 78.44 83 GLY A N 1
ATOM 605 C CA . GLY A 1 83 ? 11.338 12.970 -12.246 1.00 78.44 83 GLY A CA 1
ATOM 606 C C . GLY A 1 83 ? 9.993 12.250 -12.331 1.00 78.44 83 GLY A C 1
ATOM 607 O O . GLY A 1 83 ? 8.968 12.906 -12.485 1.00 78.44 83 GLY A O 1
ATOM 608 N N . ALA A 1 84 ? 10.013 10.923 -12.204 1.00 76.38 84 ALA A N 1
ATOM 609 C CA . ALA A 1 84 ? 8.834 10.102 -12.046 1.00 76.38 84 ALA A CA 1
ATOM 610 C C . ALA A 1 84 ? 7.909 10.609 -10.935 1.00 76.38 84 ALA A C 1
ATOM 612 O O . ALA A 1 84 ? 8.329 10.963 -9.827 1.00 76.38 84 ALA A O 1
ATOM 613 N N . ASP A 1 85 ? 6.621 10.596 -11.243 1.00 71.50 85 ASP A N 1
ATOM 614 C CA . ASP A 1 85 ? 5.586 11.200 -10.426 1.00 71.50 85 ASP A CA 1
ATOM 615 C C . ASP A 1 85 ? 5.057 10.168 -9.412 1.00 71.50 85 ASP A C 1
ATOM 617 O O . ASP A 1 85 ? 3.950 9.634 -9.546 1.00 71.50 85 ASP A O 1
ATOM 621 N N . GLY A 1 86 ? 5.881 9.873 -8.397 1.00 69.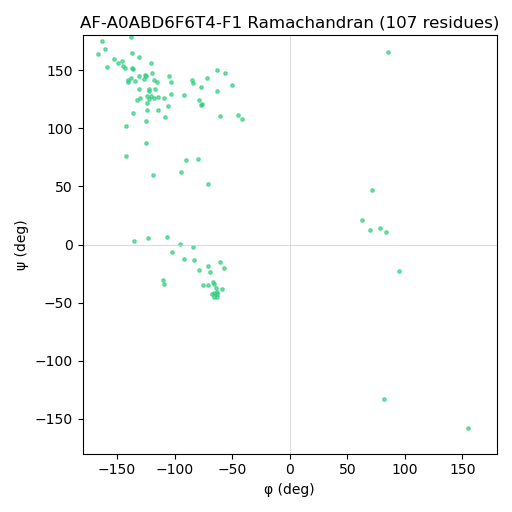25 86 GLY A N 1
ATOM 622 C CA . GLY A 1 86 ? 5.616 8.959 -7.272 1.00 69.25 86 GLY A CA 1
ATOM 623 C C . GLY A 1 86 ? 4.591 9.503 -6.271 1.00 69.25 86 GLY A C 1
ATOM 624 O O . GLY A 1 86 ? 4.856 9.615 -5.072 1.00 69.25 86 GLY A O 1
ATOM 625 N N . GLY A 1 87 ? 3.436 9.923 -6.785 1.00 79.44 87 GLY A N 1
ATOM 626 C CA . GLY A 1 87 ? 2.361 10.515 -6.002 1.00 79.44 87 GLY A CA 1
ATOM 627 C C . GLY A 1 87 ? 1.790 9.529 -4.986 1.00 79.44 87 GLY A C 1
ATOM 628 O O . GLY A 1 87 ? 1.434 8.398 -5.323 1.00 79.44 87 GLY A O 1
ATOM 629 N N . TRP A 1 88 ? 1.648 9.999 -3.748 1.00 78.12 88 TRP A N 1
ATOM 630 C CA . TRP A 1 88 ? 0.843 9.331 -2.728 1.00 78.12 88 TRP A CA 1
ATOM 631 C C . TRP A 1 88 ? -0.586 9.138 -3.248 1.00 78.12 88 TRP A C 1
ATOM 633 O O . TRP A 1 88 ? -1.063 9.957 -4.028 1.00 78.12 88 TRP A O 1
ATOM 643 N N . THR A 1 89 ? -1.250 8.054 -2.840 1.00 77.62 89 THR A N 1
ATOM 644 C CA . THR A 1 89 ? -2.617 7.688 -3.267 1.00 77.62 89 THR A CA 1
ATOM 645 C C . THR A 1 89 ? -2.792 7.244 -4.718 1.00 77.62 89 THR A C 1
ATOM 647 O O . THR A 1 89 ? -3.921 7.110 -5.178 1.00 77.62 89 THR A O 1
ATOM 650 N N . LYS A 1 90 ? -1.707 6.970 -5.455 1.00 83.31 90 LYS A N 1
ATOM 651 C CA . LYS A 1 90 ? -1.780 6.295 -6.771 1.00 83.31 90 LYS A CA 1
ATOM 652 C C . LYS A 1 90 ? -1.842 4.761 -6.659 1.00 83.31 90 LYS A C 1
ATOM 654 O O . LYS A 1 90 ? -1.901 4.064 -7.668 1.00 83.31 90 LYS A O 1
ATOM 659 N N . ARG A 1 91 ? -1.783 4.244 -5.431 1.00 88.31 91 ARG A N 1
ATOM 660 C CA . ARG A 1 91 ? -1.840 2.829 -5.040 1.00 88.31 91 ARG A CA 1
ATOM 661 C C . ARG A 1 91 ? -2.734 2.696 -3.804 1.00 88.31 91 ARG A C 1
ATOM 663 O O . ARG A 1 91 ? -3.185 3.719 -3.286 1.00 88.31 91 ARG A O 1
ATOM 670 N N . ASP A 1 92 ? -2.935 1.472 -3.320 1.00 91.44 92 ASP A N 1
ATOM 671 C CA . ASP A 1 92 ? -3.780 1.152 -2.165 1.00 91.44 92 ASP A CA 1
ATOM 672 C C . ASP A 1 92 ? -3.618 2.154 -1.012 1.00 91.44 92 ASP A C 1
ATOM 674 O O . ASP A 1 92 ? -2.595 2.204 -0.320 1.00 91.44 92 ASP A O 1
ATOM 678 N N . SER A 1 93 ? -4.651 2.963 -0.827 1.00 94.00 93 SER A N 1
ATOM 679 C CA . SER A 1 93 ? -4.718 4.067 0.116 1.00 94.00 93 SER A CA 1
ATOM 680 C C . SER A 1 93 ? -6.115 4.123 0.705 1.00 94.00 93 SER A C 1
ATOM 682 O O . SER A 1 93 ? -7.071 4.587 0.081 1.00 94.00 93 SER A O 1
ATOM 684 N N . TRP A 1 94 ? -6.241 3.616 1.924 1.00 94.88 94 TRP A N 1
ATOM 685 C CA . TRP A 1 94 ? -7.525 3.411 2.572 1.00 94.88 94 TRP A CA 1
ATOM 686 C C . TRP A 1 94 ? -7.410 3.479 4.090 1.00 94.88 94 TRP A C 1
ATOM 688 O O . TRP A 1 94 ? -6.356 3.265 4.693 1.00 94.88 94 TRP A O 1
ATOM 698 N N . VAL A 1 95 ? -8.553 3.733 4.713 1.00 95.25 95 VAL A N 1
ATOM 699 C CA . VAL A 1 95 ? -8.775 3.575 6.151 1.00 95.25 95 VAL A CA 1
ATOM 700 C C . VAL A 1 95 ? -9.907 2.581 6.366 1.00 95.25 95 VAL A C 1
ATOM 702 O O . VAL A 1 95 ? -10.743 2.373 5.484 1.00 95.25 95 VAL A O 1
ATOM 705 N N . GLY A 1 96 ? -9.947 1.939 7.524 1.00 95.75 96 GLY A N 1
ATOM 706 C CA . GLY A 1 96 ? -10.950 0.922 7.788 1.00 95.75 96 GLY A CA 1
ATOM 707 C C . GLY A 1 96 ? -11.121 0.579 9.255 1.00 95.75 96 GLY A C 1
ATOM 708 O O . GLY A 1 96 ? -10.393 1.049 10.132 1.00 95.75 96 GLY A O 1
ATOM 709 N N . LEU A 1 97 ? -12.107 -0.277 9.492 1.00 96.50 97 LEU A N 1
ATOM 710 C CA . LEU A 1 97 ? -12.371 -0.902 10.778 1.00 96.50 97 LEU A CA 1
ATOM 711 C C . LEU A 1 97 ? -12.319 -2.416 10.606 1.00 96.50 97 LEU A C 1
ATOM 713 O O . LEU A 1 97 ? -12.968 -2.960 9.711 1.00 96.50 97 LEU A O 1
ATOM 717 N N . ALA A 1 98 ? -11.590 -3.083 11.494 1.00 96.00 98 ALA A N 1
ATOM 718 C CA . ALA A 1 98 ? -11.524 -4.535 11.578 1.00 96.00 98 ALA A CA 1
ATOM 719 C C . ALA A 1 98 ? -12.105 -5.018 12.908 1.00 96.00 98 ALA A C 1
ATOM 721 O O . ALA A 1 98 ? -11.845 -4.433 13.958 1.00 96.00 98 ALA A O 1
ATOM 722 N N . SER A 1 99 ? -12.859 -6.111 12.880 1.00 95.88 99 SER A N 1
ATOM 723 C CA . SER A 1 99 ? -13.397 -6.788 14.054 1.00 95.88 99 SER A CA 1
ATOM 724 C C . SER A 1 99 ? -13.119 -8.280 14.012 1.00 95.88 99 SER A C 1
ATOM 726 O O . SER A 1 99 ? -13.223 -8.927 12.971 1.00 95.88 99 SER A O 1
ATOM 728 N N . SER A 1 100 ? -12.886 -8.851 15.190 1.00 95.19 100 SER A N 1
ATOM 729 C CA . SER A 1 100 ? -12.789 -10.297 15.395 1.00 95.19 100 SER A CA 1
ATOM 730 C C . SER A 1 100 ? -14.054 -11.086 15.026 1.00 95.19 100 SER A C 1
ATOM 732 O O . SER A 1 100 ? -13.977 -12.305 14.910 1.00 95.19 100 SER A O 1
ATOM 734 N N . THR A 1 101 ? -15.209 -10.431 14.861 1.00 96.69 101 THR A N 1
ATOM 735 C CA . THR A 1 101 ? -16.505 -11.114 14.668 1.00 96.69 101 THR A CA 1
ATOM 736 C C . THR A 1 101 ? -17.085 -10.986 13.264 1.00 96.69 101 THR A C 1
ATOM 738 O O . THR A 1 101 ? -17.734 -11.916 12.795 1.00 96.69 101 THR A O 1
ATOM 741 N N . TRP A 1 102 ? -16.869 -9.856 12.590 1.00 94.94 102 TRP A N 1
ATOM 742 C CA . TRP A 1 102 ? -17.480 -9.568 11.286 1.00 94.94 102 TRP A CA 1
ATOM 743 C C . TRP A 1 102 ? -16.465 -9.267 10.178 1.00 94.94 102 TRP A C 1
ATOM 745 O O . TRP A 1 102 ? -16.861 -8.957 9.058 1.00 94.94 102 TRP A O 1
ATOM 755 N N . GLY A 1 103 ? -15.165 -9.397 10.453 1.00 96.38 103 GLY A N 1
ATOM 756 C CA . GLY A 1 103 ? -14.120 -9.140 9.468 1.00 96.38 103 GLY A CA 1
ATOM 757 C C . GLY A 1 103 ? -13.805 -7.653 9.363 1.00 96.38 103 GLY A C 1
ATOM 758 O O . GLY A 1 103 ? -13.603 -6.996 10.378 1.00 96.38 103 GLY A O 1
ATOM 759 N N . GLU A 1 104 ? -13.716 -7.122 8.148 1.00 96.56 104 GLU A N 1
ATOM 760 C CA . GLU A 1 104 ? -13.160 -5.793 7.900 1.00 96.56 104 GLU A CA 1
ATOM 761 C C . GLU A 1 104 ? -13.981 -5.004 6.881 1.00 96.56 104 GLU A C 1
ATOM 763 O O . GLU A 1 104 ? -14.479 -5.555 5.899 1.00 96.56 104 GLU A O 1
ATOM 768 N N . ILE A 1 105 ? -14.085 -3.693 7.104 1.00 96.62 105 ILE A N 1
ATOM 769 C CA . ILE A 1 105 ? -14.640 -2.732 6.151 1.00 96.62 105 ILE A CA 1
ATOM 770 C C . ILE A 1 105 ? -13.587 -1.655 5.897 1.00 96.62 105 ILE A C 1
ATOM 772 O O . ILE A 1 105 ? -13.086 -1.038 6.839 1.00 96.62 105 ILE A O 1
ATOM 776 N N . ARG A 1 106 ? -13.286 -1.410 4.618 1.00 96.25 106 ARG A N 1
ATOM 777 C CA . ARG A 1 106 ? -12.326 -0.403 4.149 1.00 96.25 106 ARG A CA 1
ATOM 778 C C . ARG A 1 106 ? -13.002 0.630 3.260 1.00 96.25 106 ARG A C 1
ATOM 780 O O . ARG A 1 106 ? -13.930 0.305 2.522 1.00 96.25 106 ARG A O 1
ATOM 787 N N . VAL A 1 107 ? -12.506 1.860 3.323 1.00 96.06 107 VAL A N 1
ATOM 788 C CA . VAL A 1 107 ? -12.920 2.983 2.479 1.00 96.06 107 VAL A CA 1
ATOM 789 C C . VAL A 1 107 ? -11.667 3.667 1.943 1.00 96.06 107 VAL A C 1
ATOM 791 O O . VAL A 1 107 ? -10.801 4.078 2.716 1.00 96.06 107 VAL A O 1
ATOM 794 N N . GLY A 1 108 ? -11.574 3.780 0.621 1.00 92.69 108 GLY A N 1
ATOM 795 C CA . GLY A 1 108 ? -10.425 4.352 -0.070 1.00 92.69 108 GLY A CA 1
ATOM 796 C C . GLY A 1 108 ? -10.305 3.825 -1.493 1.00 92.69 108 GLY A C 1
ATOM 797 O O . GLY A 1 108 ? -11.294 3.358 -2.066 1.00 92.69 108 GLY A O 1
ATOM 798 N N . SER A 1 109 ? -9.096 3.917 -2.034 1.00 82.75 109 SER A N 1
ATOM 799 C CA . SER A 1 109 ? -8.715 3.451 -3.373 1.00 82.75 109 SER A CA 1
ATOM 800 C C . SER A 1 109 ? -7.676 2.351 -3.303 1.00 82.75 109 SER A C 1
ATOM 802 O O . SER A 1 109 ? -6.823 2.446 -2.393 1.00 82.75 109 SER A O 1
#

Mean predicted aligned error: 9.83 Å

Nearest PDB structures (foldseek):
  7de8-assembly1_X  TM=8.618E-01  e=1.826E-04  Neisseria meningitidis
  3wi5-assembly1_A  TM=7.895E-01  e=2.383E-04  Neisseria meningitidis
  5o78-assembly1_C  TM=6.758E-01  e=7.585E-03  Klebsiella aerogenes
  5nxn-assembly1_C  TM=7.145E-01  e=4.395E-02  Providencia stuartii
  5nxu-assembly1_C  TM=6.935E-01  e=3.193E-02  Providencia stuartii

Secondary structure (DSSP, 8-state):
-HHHHHHHHHHHHHHSTTS---TEEEEEEE--EEEEEEE-SS-EEEEEEE-S-EEEEEEEEEEETTEEEEEEEEEE--TTSTT----EEEEEEEEEEEETTTEEEEEE-

Foldseek 3Di:
DVVVVVVVVVVVVVPPPPPCPQPDKDKDWDFAKDWDWDDPPPDIDTAIFTDFTKIKIKGWDDPDPQKIKIWMKMWTDTPRDDPDDRDIQPDGGWIWMAGPPPGIDIDGD

Sequence (109 aa):
MKKKLLALAVAGALTAPLAAQAQNVQIYGVLQMSVDRVDNGDDTGTSMKDNSSRIGFRGSEDLGGGLKAIFQLESAVQPDERGADGGWTKRDSWVGLASSTWGEIRVGS

Radius of gyration: 21.35 Å; Cα contacts (8 Å, |Δi|>4): 191; chains: 1; bounding box: 53×25×59 Å

Solvent-accessible surface area (backbone atoms only — not comparable to full-atom values): 6316 Å² total; per-residue (Å²): 113,70,70,60,52,52,51,48,52,52,50,52,64,69,65,59,70,82,72,67,68,53,80,47,72,42,80,49,69,47,89,39,74,49,77,48,75,51,70,78,89,85,54,75,50,75,46,68,41,57,65,80,17,28,42,32,40,35,33,44,33,83,71,54,97,58,33,28,43,36,38,37,45,20,22,45,44,50,90,66,45,90,86,58,84,50,44,74,67,76,35,61,26,35,42,34,44,37,35,83,87,82,48,71,52,77,54,73,84

pLDDT: mean 84.86, std 14.91, range [46.56, 96.69]